Protein AF-A0A2X3JNE0-F1 (afdb_monomer)

Mean predicted aligned error: 5.82 Å

Sequence (45 aa):
MLTTFNEVNMKPIMDLRKQYGEAFEKRHGIRLGFMSFYVKAVVEA

Secondary structure (DSSP, 8-state):
----------HHHHHHHHHHHHHHHHHHSS---SHHHHHHHHHH-

pLDDT: mean 83.36, std 8.85, range [53.97, 93.12]

Organism: Escherichia coli (NCBI:txid562)

Radius of gyration: 13.33 Å; Cα contacts (8 Å, |Δi|>4): 13; chains: 1; bounding box: 38×20×27 Å

Foldseek 3Di:
DPDDDDDDDCVVVVVVCVVCQVVCCVVPVDGDDPVVVVVVVVVVD

Solvent-accessible surface area (backbone atoms only — not comparable to full-atom values): 2984 Å² total; per-residue (Å²): 132,88,82,81,89,82,90,75,86,58,65,70,60,53,54,49,43,69,74,43,26,66,62,41,25,74,75,69,77,46,79,71,59,71,61,64,57,52,54,48,51,64,73,75,102

Structure (mmCIF, N/CA/C/O backbone):
data_AF-A0A2X3JNE0-F1
#
_entry.id   AF-A0A2X3JNE0-F1
#
loop_
_atom_site.group_PDB
_atom_site.id
_atom_site.type_symbol
_atom_site.label_atom_id
_atom_site.label_alt_id
_atom_site.label_comp_id
_atom_site.label_asym_id
_atom_site.label_entity_id
_atom_site.label_seq_id
_atom_site.pdbx_PDB_ins_code
_atom_site.Cartn_x
_atom_site.Cartn_y
_atom_site.Cartn_z
_atom_site.occupancy
_atom_site.B_iso_or_equiv
_atom_site.auth_seq_id
_atom_site.auth_comp_id
_atom_site.auth_asym_id
_atom_site.auth_atom_id
_atom_site.pdbx_PDB_model_num
ATOM 1 N N . MET A 1 1 ? 25.583 -6.243 -9.887 1.00 53.97 1 MET A N 1
ATOM 2 C CA . MET A 1 1 ? 24.123 -6.018 -9.852 1.00 53.97 1 MET A CA 1
ATOM 3 C C . MET A 1 1 ? 23.740 -5.313 -11.140 1.00 53.97 1 MET A C 1
ATOM 5 O O . MET A 1 1 ? 24.213 -4.208 -11.355 1.00 53.97 1 MET A O 1
ATOM 9 N N . LEU A 1 2 ? 22.976 -5.967 -12.018 1.00 56.41 2 LEU A N 1
ATOM 10 C CA . LEU A 1 2 ? 22.297 -5.286 -13.123 1.00 56.41 2 LEU A CA 1
ATOM 11 C C . LEU A 1 2 ? 21.021 -4.679 -12.541 1.00 56.41 2 LEU A C 1
ATOM 13 O O . LEU A 1 2 ? 20.086 -5.406 -12.221 1.00 56.41 2 LEU A O 1
ATOM 17 N N . THR A 1 3 ? 21.019 -3.370 -12.314 1.00 67.75 3 THR A N 1
ATOM 18 C CA . THR A 1 3 ? 19.854 -2.662 -11.778 1.00 67.75 3 THR A CA 1
ATOM 19 C C . THR A 1 3 ? 18.986 -2.224 -12.951 1.00 67.75 3 THR A C 1
ATOM 21 O O . THR A 1 3 ? 19.311 -1.264 -13.644 1.00 67.75 3 THR A O 1
ATOM 24 N N . THR A 1 4 ? 17.902 -2.948 -13.214 1.00 72.50 4 THR A N 1
ATOM 25 C CA . THR A 1 4 ? 16.859 -2.509 -14.148 1.00 72.50 4 THR A CA 1
ATOM 26 C C . THR A 1 4 ? 15.871 -1.619 -13.408 1.00 72.50 4 THR A C 1
ATOM 28 O O . THR A 1 4 ? 15.354 -2.006 -12.360 1.00 72.50 4 THR A O 1
ATOM 31 N N . PHE A 1 5 ? 15.602 -0.433 -13.945 1.00 72.38 5 PHE A N 1
ATOM 32 C CA . PHE A 1 5 ? 14.595 0.476 -13.411 1.00 72.38 5 PHE A CA 1
ATOM 33 C C . PHE A 1 5 ? 13.264 0.211 -14.109 1.00 72.38 5 PHE A C 1
ATOM 35 O O . PHE A 1 5 ? 13.199 0.246 -15.334 1.00 72.38 5 PHE A O 1
ATOM 42 N N . ASN A 1 6 ? 12.217 -0.047 -13.326 1.00 74.38 6 ASN A N 1
ATOM 43 C CA . ASN A 1 6 ? 10.849 -0.174 -13.815 1.00 74.38 6 ASN A CA 1
ATOM 44 C C . ASN A 1 6 ? 9.988 0.891 -13.139 1.00 74.38 6 ASN A C 1
ATOM 46 O O . ASN A 1 6 ? 9.914 0.946 -11.910 1.00 74.38 6 ASN A O 1
ATOM 50 N N . GLU A 1 7 ? 9.326 1.721 -13.939 1.00 79.94 7 GLU A N 1
ATOM 51 C CA . GLU A 1 7 ? 8.324 2.666 -13.455 1.00 79.94 7 GLU A CA 1
ATOM 52 C C . GLU A 1 7 ? 6.947 2.004 -13.479 1.00 79.94 7 GLU A C 1
ATOM 54 O O . GLU A 1 7 ? 6.538 1.412 -14.478 1.00 79.94 7 GLU A O 1
ATOM 59 N N . VAL A 1 8 ? 6.221 2.094 -12.366 1.00 80.81 8 VAL A N 1
ATOM 60 C CA . VAL A 1 8 ? 4.880 1.519 -12.226 1.00 80.81 8 VAL A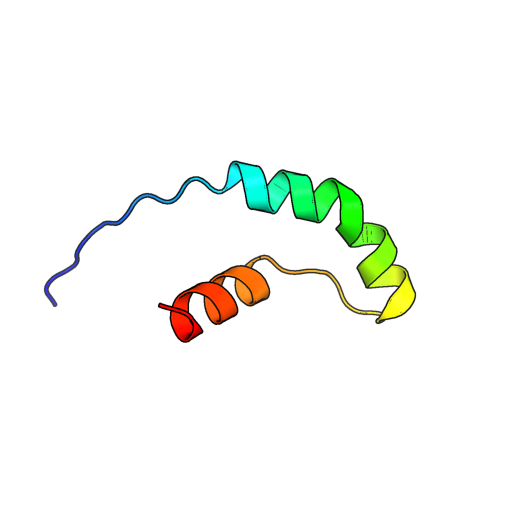 CA 1
ATOM 61 C C . VAL A 1 8 ? 3.906 2.627 -11.854 1.00 80.81 8 VAL A C 1
ATOM 63 O O . VAL A 1 8 ? 4.142 3.401 -10.925 1.00 80.81 8 VAL A O 1
ATOM 66 N N . ASN A 1 9 ? 2.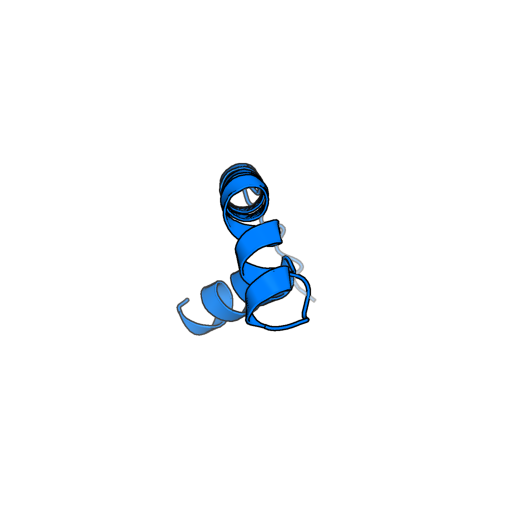781 2.699 -12.568 1.00 83.81 9 ASN A N 1
ATOM 67 C CA . ASN A 1 9 ? 1.720 3.649 -12.258 1.00 83.81 9 ASN A CA 1
ATOM 68 C C . ASN A 1 9 ? 0.940 3.204 -11.009 1.00 83.81 9 ASN A C 1
ATOM 70 O O . ASN A 1 9 ? 0.158 2.257 -11.052 1.00 83.81 9 ASN A O 1
ATOM 74 N N . MET A 1 10 ? 1.115 3.935 -9.907 1.00 86.56 10 MET A N 1
ATOM 75 C CA . MET A 1 10 ? 0.496 3.641 -8.607 1.00 86.56 10 MET A CA 1
ATOM 76 C C . MET A 1 10 ? -0.922 4.199 -8.432 1.00 86.56 10 MET A C 1
ATOM 78 O O . MET A 1 10 ? 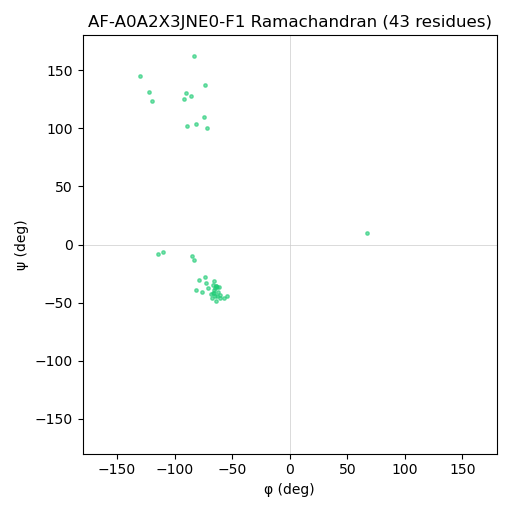-1.598 3.855 -7.459 1.00 86.56 10 MET A O 1
ATOM 82 N N . LYS A 1 11 ? -1.399 5.046 -9.352 1.00 87.75 11 LYS A N 1
ATOM 83 C CA . LYS A 1 11 ? -2.701 5.720 -9.235 1.00 87.75 11 LYS A CA 1
ATOM 84 C C . LYS A 1 11 ? -3.883 4.756 -9.014 1.00 87.75 11 LYS A C 1
ATOM 86 O O . LYS A 1 11 ? -4.645 4.996 -8.079 1.00 87.75 11 LYS A O 1
ATOM 91 N N . PRO A 1 12 ? -3.993 3.623 -9.737 1.00 87.69 12 PRO A N 1
ATOM 92 C CA . PRO A 1 12 ? -5.092 2.675 -9.532 1.00 87.69 12 PRO A CA 1
ATOM 93 C C . PRO A 1 12 ? -5.117 2.072 -8.120 1.00 87.69 12 PRO A C 1
ATOM 95 O O . PRO A 1 12 ? -6.183 1.877 -7.539 1.00 87.69 12 PRO A O 1
ATOM 98 N N . ILE A 1 13 ? -3.941 1.807 -7.537 1.00 86.69 13 ILE A N 1
ATOM 99 C CA . ILE A 1 13 ? -3.816 1.237 -6.188 1.00 86.69 13 ILE A CA 1
ATOM 100 C C . ILE A 1 13 ? -4.216 2.274 -5.130 1.00 86.69 13 ILE A C 1
ATOM 102 O O . ILE A 1 13 ? -4.848 1.936 -4.127 1.00 86.69 13 ILE A O 1
ATOM 106 N N . MET A 1 14 ? -3.874 3.545 -5.348 1.00 87.31 14 MET A N 1
ATOM 107 C CA . MET A 1 14 ? -4.271 4.636 -4.456 1.00 87.31 14 MET A CA 1
ATOM 108 C C . MET A 1 14 ? -5.789 4.849 -4.455 1.00 87.31 14 MET A C 1
ATOM 110 O O . MET A 1 14 ? -6.372 4.998 -3.379 1.00 87.31 14 MET A O 1
ATOM 114 N N . ASP A 1 15 ? -6.430 4.796 -5.624 1.00 89.94 15 ASP A N 1
ATOM 115 C CA . ASP A 1 15 ? -7.886 4.930 -5.750 1.00 89.94 15 ASP A CA 1
ATOM 116 C C . ASP A 1 15 ? -8.619 3.756 -5.071 1.00 89.94 15 ASP A C 1
ATOM 118 O O . ASP A 1 15 ? -9.532 3.972 -4.269 1.00 89.94 15 ASP A O 1
ATOM 122 N N . LEU A 1 16 ? -8.143 2.520 -5.276 1.00 87.69 16 LEU A N 1
ATOM 123 C CA . LEU A 1 16 ? -8.632 1.317 -4.584 1.00 87.69 16 LEU A CA 1
ATOM 124 C C . LEU A 1 16 ? -8.522 1.445 -3.063 1.00 87.69 16 LEU A C 1
ATOM 126 O O . LEU A 1 16 ? -9.464 1.145 -2.324 1.00 87.69 16 LEU A O 1
ATOM 130 N N . ARG A 1 17 ? -7.372 1.916 -2.576 1.00 88.25 17 ARG A N 1
ATOM 131 C CA . ARG A 1 17 ? -7.149 2.098 -1.143 1.00 88.25 17 ARG A CA 1
ATOM 132 C C . ARG A 1 17 ? -8.043 3.196 -0.567 1.00 88.25 17 ARG A C 1
ATOM 134 O O . ARG A 1 17 ? -8.503 3.049 0.562 1.00 88.25 17 ARG A O 1
ATOM 141 N N . LYS A 1 18 ? -8.328 4.259 -1.322 1.00 88.19 18 LYS A N 1
ATOM 142 C CA . LYS A 1 18 ? -9.265 5.309 -0.899 1.00 88.19 18 LYS A CA 1
ATOM 143 C C . LYS A 1 18 ? -10.697 4.779 -0.792 1.00 88.19 18 LYS A C 1
ATOM 145 O O . LYS A 1 18 ? -11.403 5.140 0.140 1.00 88.19 18 LYS A O 1
ATOM 150 N N . GLN A 1 19 ? -11.109 3.911 -1.713 1.00 89.44 19 GLN A N 1
ATOM 151 C CA . GLN A 1 19 ? -12.466 3.366 -1.738 1.00 89.44 19 GLN A CA 1
ATOM 152 C C . GLN A 1 19 ? -12.698 2.274 -0.681 1.00 89.44 19 GLN A C 1
ATOM 154 O O . GLN A 1 19 ? -13.756 2.243 -0.057 1.00 89.44 19 GLN A O 1
ATOM 159 N N . TYR A 1 20 ? -11.726 1.382 -0.465 1.00 88.94 20 TYR A N 1
ATOM 160 C CA . TYR A 1 20 ? -11.914 0.185 0.370 1.00 88.94 20 TYR A CA 1
ATOM 161 C C . TYR A 1 20 ? -11.074 0.159 1.648 1.00 88.94 20 TYR A C 1
ATOM 163 O O . TYR A 1 20 ? -11.283 -0.714 2.490 1.00 88.94 20 TYR A O 1
ATOM 171 N N . GLY A 1 21 ? -10.141 1.096 1.827 1.00 86.69 21 GLY A N 1
ATOM 172 C CA . GLY A 1 21 ? -9.209 1.096 2.955 1.00 86.69 21 GLY A CA 1
ATOM 173 C C . GLY A 1 21 ? -9.905 1.179 4.311 1.00 86.69 21 GLY A C 1
ATOM 174 O O . GLY A 1 21 ? -9.605 0.377 5.192 1.00 86.69 21 GLY A O 1
ATOM 175 N N . GLU A 1 22 ? -10.880 2.080 4.462 1.00 87.88 22 GLU A N 1
ATOM 176 C CA . GLU A 1 22 ? -11.630 2.225 5.718 1.00 87.88 22 GLU A CA 1
ATOM 177 C C . GLU A 1 22 ? -12.499 1.000 6.024 1.00 87.88 22 GLU A C 1
ATOM 179 O O . GLU A 1 22 ? -12.568 0.543 7.164 1.00 87.88 22 GLU A O 1
ATOM 184 N N . ALA A 1 23 ? -13.159 0.445 5.003 1.00 90.06 23 ALA A N 1
ATOM 185 C CA . ALA A 1 23 ? -13.976 -0.757 5.154 1.00 90.06 23 ALA A CA 1
ATOM 186 C C . ALA A 1 23 ? -13.118 -1.975 5.537 1.00 90.06 23 ALA A C 1
ATOM 188 O O . ALA A 1 23 ? -13.536 -2.801 6.351 1.00 90.06 23 ALA A O 1
ATOM 189 N N . PHE A 1 24 ? -11.910 -2.066 4.981 1.00 90.12 24 PHE A N 1
ATOM 190 C CA . PHE A 1 24 ? -10.942 -3.109 5.295 1.00 90.12 24 PHE A CA 1
ATOM 191 C C . PHE A 1 24 ? -10.415 -2.984 6.730 1.00 90.12 24 PHE A C 1
ATOM 193 O O . PHE A 1 24 ? -10.422 -3.972 7.464 1.00 90.12 24 PHE A O 1
ATOM 200 N N . GLU A 1 25 ? -10.041 -1.774 7.159 1.00 90.25 25 GLU A N 1
ATOM 201 C CA . GLU A 1 25 ? -9.552 -1.512 8.520 1.00 90.25 25 GLU A CA 1
ATOM 202 C C . GLU A 1 25 ? -10.629 -1.814 9.570 1.00 90.25 25 GLU A C 1
ATOM 204 O O . GLU A 1 25 ? -10.342 -2.479 10.564 1.00 90.25 25 GLU A O 1
ATOM 209 N N . LYS A 1 26 ? -11.893 -1.455 9.306 1.00 91.81 26 LYS A N 1
ATOM 210 C CA . LYS A 1 26 ? -13.025 -1.803 10.183 1.00 91.81 26 LYS A CA 1
ATOM 211 C C . LYS A 1 26 ? -13.286 -3.308 10.277 1.00 91.81 26 LYS A C 1
ATOM 213 O O . LYS A 1 26 ? -13.689 -3.782 11.333 1.00 91.81 26 LYS A O 1
ATOM 218 N N . ARG A 1 27 ? -13.100 -4.060 9.187 1.00 93.12 27 ARG A N 1
ATOM 219 C CA . ARG A 1 27 ? -13.393 -5.504 9.148 1.00 93.12 27 ARG A CA 1
ATOM 220 C C . ARG A 1 27 ? -12.271 -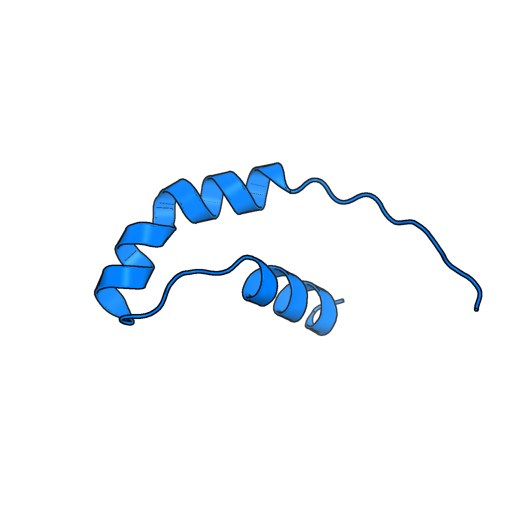6.356 9.738 1.00 93.12 27 ARG A C 1
ATOM 222 O O . ARG A 1 27 ? -12.558 -7.358 10.383 1.00 93.12 27 ARG A O 1
ATOM 229 N N . HIS A 1 28 ? -11.019 -5.990 9.483 1.00 90.00 28 HIS A N 1
ATOM 230 C CA . HIS A 1 28 ? -9.861 -6.822 9.816 1.00 90.00 28 HIS A CA 1
ATOM 231 C C . HIS A 1 28 ? -9.005 -6.253 10.954 1.00 90.00 28 HIS A C 1
ATOM 233 O O . HIS A 1 28 ? -8.068 -6.917 11.386 1.00 90.00 28 HIS A O 1
ATOM 239 N N . GLY A 1 29 ? -9.293 -5.037 11.434 1.00 89.31 29 GLY A N 1
ATOM 240 C CA . GLY A 1 29 ? -8.506 -4.375 12.481 1.00 89.31 29 GLY A CA 1
ATOM 241 C C . GLY A 1 29 ? -7.086 -3.998 12.045 1.00 89.31 29 GLY A C 1
ATOM 242 O O . GLY A 1 29 ? -6.266 -3.620 12.877 1.00 89.31 29 GLY A O 1
ATOM 243 N N . ILE A 1 30 ? -6.783 -4.114 10.748 1.00 87.88 30 ILE A N 1
ATOM 244 C CA . ILE A 1 30 ? -5.472 -3.843 10.159 1.00 87.88 30 ILE A CA 1
ATOM 245 C C . ILE A 1 30 ? -5.608 -2.917 8.952 1.00 87.88 30 ILE A C 1
ATOM 247 O O . ILE A 1 30 ? -6.565 -2.991 8.183 1.00 87.88 30 ILE A O 1
ATOM 251 N N . ARG A 1 31 ? -4.618 -2.045 8.759 1.00 85.06 31 ARG A N 1
ATOM 252 C CA . ARG A 1 31 ? -4.597 -1.100 7.638 1.00 85.06 31 ARG A CA 1
ATOM 253 C C . ARG A 1 31 ? -4.286 -1.802 6.325 1.00 85.06 31 ARG A C 1
ATOM 255 O O . ARG A 1 31 ? -3.344 -2.588 6.238 1.00 85.06 31 ARG A O 1
ATOM 262 N N . LEU A 1 32 ? -5.015 -1.434 5.274 1.00 86.50 32 LEU A N 1
ATOM 263 C CA . LEU A 1 32 ? -4.712 -1.879 3.917 1.00 86.50 32 LEU A CA 1
ATOM 264 C C . LEU A 1 32 ? -3.439 -1.180 3.407 1.00 86.50 32 LEU A C 1
ATOM 266 O O . LEU A 1 32 ? -3.467 -0.007 3.029 1.00 86.50 32 LEU A O 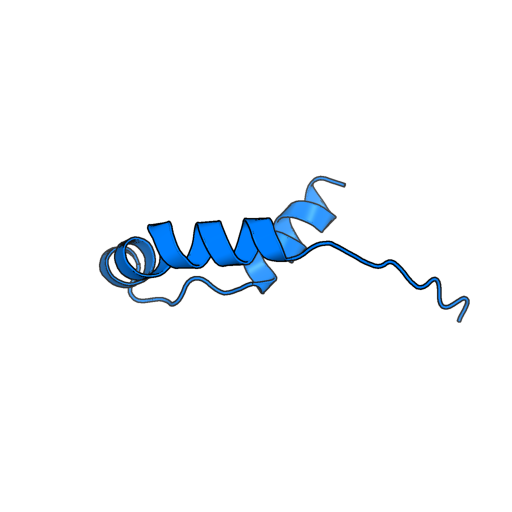1
ATOM 270 N N . GLY A 1 33 ? -2.309 -1.888 3.456 1.00 83.62 33 GLY A N 1
ATOM 271 C CA . GLY A 1 33 ? -1.003 -1.402 3.005 1.00 83.62 33 GLY A CA 1
ATOM 272 C C . GLY A 1 33 ? -0.789 -1.550 1.495 1.00 83.62 33 GLY A C 1
ATOM 273 O O . GLY A 1 33 ? -1.465 -2.323 0.831 1.00 83.62 33 GLY A O 1
ATOM 274 N N . PHE A 1 34 ? 0.188 -0.827 0.942 1.00 83.38 34 PHE A N 1
ATOM 275 C CA . PHE A 1 34 ? 0.552 -0.947 -0.480 1.00 83.38 34 PHE A CA 1
ATOM 276 C C . PHE A 1 34 ? 1.315 -2.243 -0.795 1.00 83.38 34 PHE A C 1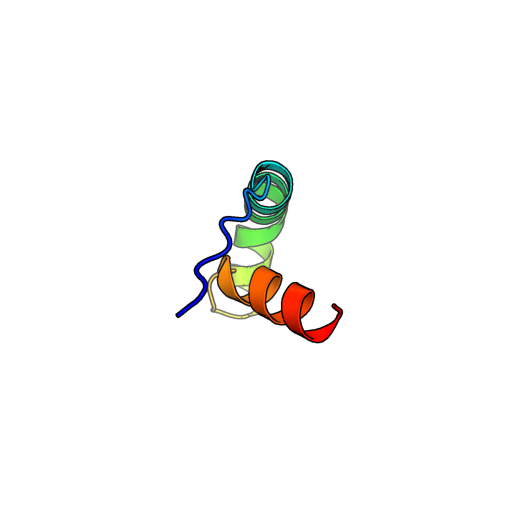
ATOM 278 O O . PHE A 1 34 ? 1.221 -2.768 -1.901 1.00 83.38 34 PHE A O 1
ATOM 285 N N . MET A 1 35 ? 2.039 -2.780 0.190 1.00 84.56 35 MET A N 1
ATOM 286 C CA . MET A 1 35 ? 2.890 -3.959 0.013 1.00 84.56 35 MET A CA 1
ATOM 287 C C . MET A 1 35 ? 2.107 -5.231 -0.305 1.00 84.56 35 MET A C 1
ATOM 289 O O . MET A 1 35 ? 2.611 -6.067 -1.042 1.00 84.56 35 MET A O 1
ATOM 293 N N . SER A 1 36 ? 0.877 -5.383 0.190 1.00 83.38 36 SER A N 1
ATOM 294 C CA . SER A 1 36 ? 0.059 -6.563 -0.112 1.00 83.38 36 SER A CA 1
ATOM 295 C C . SER A 1 36 ? -0.290 -6.662 -1.599 1.00 83.38 36 SER A C 1
ATOM 297 O O . SER A 1 36 ? -0.287 -7.759 -2.151 1.00 83.38 36 SER A O 1
ATOM 299 N N . PHE A 1 37 ? -0.522 -5.526 -2.266 1.00 85.44 37 PHE A N 1
ATOM 300 C CA . PHE A 1 37 ? -0.742 -5.476 -3.713 1.00 85.44 37 PHE A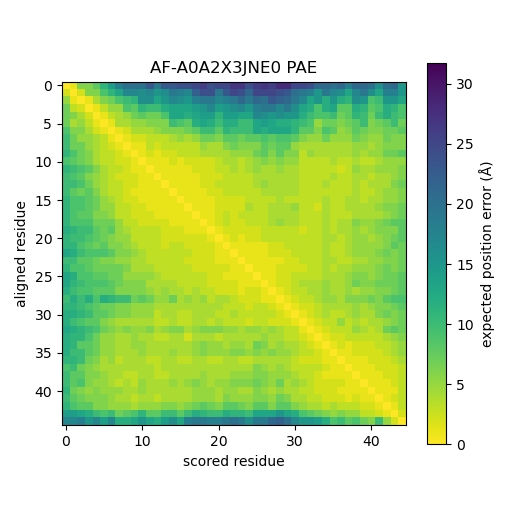 CA 1
ATOM 301 C C . PH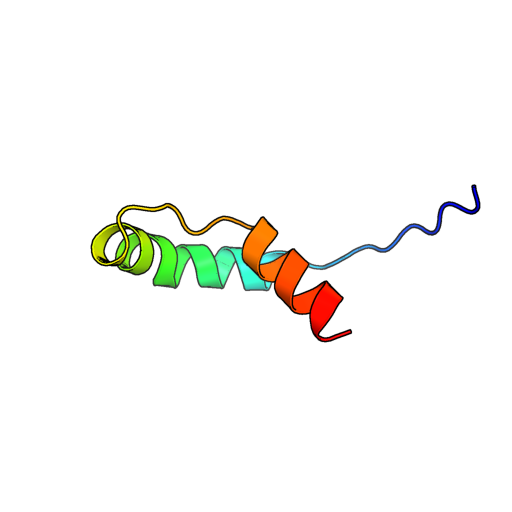E A 1 37 ? 0.528 -5.818 -4.490 1.00 85.44 37 PHE A C 1
ATOM 303 O O . PHE A 1 37 ? 0.468 -6.595 -5.437 1.00 85.44 37 PHE A O 1
ATOM 310 N N . TYR A 1 38 ? 1.677 -5.293 -4.056 1.00 84.19 38 TYR A N 1
ATOM 311 C CA . TYR A 1 38 ? 2.969 -5.592 -4.675 1.00 84.19 38 TYR A CA 1
ATOM 312 C C . TYR A 1 38 ? 3.354 -7.064 -4.545 1.00 84.19 38 TYR A C 1
ATOM 314 O O . TYR A 1 38 ? 3.712 -7.687 -5.535 1.00 84.19 38 TYR A O 1
ATOM 322 N N . VAL A 1 39 ? 3.254 -7.636 -3.342 1.00 85.00 39 VAL A N 1
ATOM 323 C CA . VAL A 1 39 ? 3.579 -9.051 -3.106 1.00 85.00 39 VAL A CA 1
ATOM 324 C C . VAL A 1 39 ? 2.682 -9.946 -3.951 1.00 85.00 39 VAL A C 1
ATOM 326 O O . VAL A 1 39 ? 3.176 -10.870 -4.586 1.00 85.00 39 VAL A O 1
ATOM 329 N N . LYS A 1 40 ? 1.381 -9.643 -4.023 1.00 85.75 40 LYS A N 1
ATOM 330 C CA . LYS A 1 40 ? 0.466 -10.398 -4.878 1.00 85.75 40 LYS A CA 1
ATOM 331 C C . LYS A 1 40 ? 0.832 -10.281 -6.361 1.00 85.75 40 LYS A C 1
ATOM 333 O O . LYS A 1 40 ? 0.876 -11.298 -7.036 1.00 85.75 40 LYS A O 1
ATOM 338 N N . ALA A 1 41 ? 1.146 -9.080 -6.843 1.00 86.00 41 ALA A N 1
ATOM 339 C CA . ALA A 1 41 ? 1.556 -8.867 -8.229 1.00 86.00 41 ALA A CA 1
ATOM 340 C C . ALA A 1 41 ? 2.861 -9.598 -8.581 1.00 86.00 41 ALA A C 1
ATOM 342 O O . ALA A 1 41 ? 2.979 -10.105 -9.684 1.00 86.00 41 ALA A O 1
ATOM 343 N N . VAL A 1 42 ? 3.822 -9.675 -7.655 1.00 84.81 42 VAL A N 1
ATOM 344 C CA . VAL A 1 42 ? 5.093 -10.395 -7.857 1.00 84.81 42 VAL A CA 1
ATOM 345 C C . VAL A 1 42 ? 4.904 -11.911 -7.836 1.00 84.81 42 VAL A C 1
ATOM 347 O O . VAL A 1 42 ? 5.629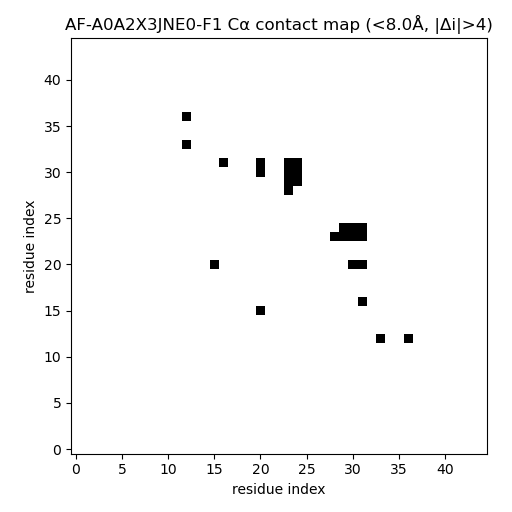 -12.611 -8.525 1.00 84.81 42 VAL A O 1
ATOM 350 N N . VAL A 1 43 ? 3.962 -12.424 -7.040 1.00 85.88 43 VAL A N 1
ATOM 351 C CA . VAL A 1 43 ? 3.661 -13.866 -6.977 1.00 85.88 43 VAL A CA 1
ATOM 352 C C . VAL A 1 43 ? 2.798 -14.327 -8.159 1.00 85.88 43 VAL A C 1
ATOM 354 O O . VAL A 1 43 ? 2.902 -15.480 -8.561 1.00 85.88 43 VAL A O 1
ATOM 357 N N . GLU A 1 44 ? 1.935 -13.459 -8.694 1.00 81.81 44 GLU A N 1
ATOM 358 C CA . GLU A 1 44 ? 1.151 -13.735 -9.910 1.00 81.81 44 GLU A CA 1
ATOM 359 C C . GLU A 1 44 ? 1.924 -13.463 -11.218 1.00 81.81 44 GLU A C 1
ATOM 361 O O . GLU A 1 44 ? 1.450 -13.875 -12.277 1.00 81.81 44 GLU A O 1
ATOM 366 N N . ALA A 1 45 ? 3.073 -12.778 -11.155 1.00 58.50 45 ALA A N 1
ATOM 367 C CA . ALA A 1 45 ? 3.981 -12.546 -12.284 1.00 58.50 45 ALA A CA 1
ATOM 368 C C . ALA A 1 45 ? 4.871 -13.762 -12.572 1.00 58.50 45 ALA A C 1
ATOM 370 O O . ALA A 1 45 ? 5.147 -13.991 -13.772 1.00 58.50 45 ALA A O 1
#

InterPro domains:
  IPR001078 2-oxoacid dehydrogenase acyltransferase, catalytic domain [PF00198] (2-45)
  IPR023213 Chloramphenicol acetyltransferase-like domain superfamily [G3DSA:3.30.559.10] (1-45)
  IPR050537 2-oxoacid dehydrogenase [PTHR43416] (1-45)